Protein AF-K2RGQ0-F1 (afdb_monomer_lite)

pLDDT: mean 85.06, std 12.55, range [35.34, 96.69]

Foldseek 3Di:
DDALAPVVLVVVLVVDDDPDDDDSVRSSVVSSPPVVDHRDYLEAEAEDADAPVVCVVVVVPQWDWDDDPRHIYIYGYDHPPDDGDPVSVVVVVVVVVVNVVVVVVVVPD

Sequence (109 aa):
MPTYNLRAADAWASKIPITDNYSPADHWQWVATLWRGIVGPDITIYIKDVSHGELEMAGGKAVEVREDGQTKCLIVKRVRGKDIEESALRRLGFEVGELIRSVSVMKGK

Organism: Macrophomina phaseolina (strain MS6) (NCBI:txid1126212)

Structure (mmCIF, N/CA/C/O backbone):
data_AF-K2RGQ0-F1
#
_entry.id   AF-K2RGQ0-F1
#
loop_
_atom_site.group_PDB
_atom_site.id
_atom_site.type_symbol
_atom_site.label_atom_id
_atom_site.label_alt_id
_atom_site.label_comp_id
_atom_site.label_asym_id
_atom_site.label_entity_id
_atom_site.label_seq_id
_atom_site.pdbx_PDB_ins_code
_atom_site.Cartn_x
_atom_site.Cartn_y
_atom_site.Cartn_z
_atom_site.occupancy
_atom_site.B_iso_or_equiv
_atom_site.auth_seq_id
_atom_site.auth_comp_id
_atom_site.auth_asym_id
_atom_site.auth_atom_id
_atom_site.pdbx_PDB_model_num
ATOM 1 N N . MET A 1 1 ? 16.796 7.007 1.638 1.00 45.84 1 MET A N 1
ATOM 2 C CA . MET A 1 1 ? 17.109 5.632 1.192 1.00 45.84 1 MET A CA 1
ATOM 3 C C . MET A 1 1 ? 16.151 5.297 0.060 1.00 45.84 1 MET A C 1
ATOM 5 O O . MET A 1 1 ? 15.019 5.766 0.139 1.00 45.84 1 MET A O 1
ATOM 9 N N . PRO A 1 2 ? 16.560 4.599 -1.009 1.00 52.28 2 PRO A N 1
ATOM 10 C CA . PRO A 1 2 ? 15.610 4.231 -2.044 1.00 52.28 2 PRO A CA 1
ATOM 11 C C . PRO A 1 2 ? 14.553 3.286 -1.483 1.00 52.28 2 PRO A C 1
ATOM 13 O O . PRO A 1 2 ? 14.877 2.362 -0.740 1.00 52.28 2 PRO A O 1
ATOM 16 N N . THR A 1 3 ? 13.294 3.563 -1.787 1.00 60.44 3 THR A N 1
ATOM 17 C CA . THR A 1 3 ? 12.158 2.809 -1.267 1.00 60.44 3 THR A CA 1
ATOM 18 C C . THR A 1 3 ? 11.950 1.565 -2.117 1.00 60.44 3 THR A C 1
ATOM 20 O O . THR A 1 3 ? 11.749 1.672 -3.325 1.00 60.44 3 THR A O 1
ATOM 23 N N . TYR A 1 4 ? 11.991 0.391 -1.490 1.00 67.69 4 TYR A N 1
ATOM 24 C CA . TYR A 1 4 ? 11.698 -0.899 -2.115 1.00 67.69 4 TYR A CA 1
ATOM 25 C C . TYR A 1 4 ? 10.196 -1.040 -2.358 1.00 67.69 4 TYR A C 1
ATOM 27 O O . TYR A 1 4 ? 9.539 -1.810 -1.669 1.00 67.69 4 TYR A O 1
ATOM 35 N N . ASN A 1 5 ? 9.621 -0.259 -3.268 1.00 76.12 5 ASN A N 1
ATOM 36 C CA . ASN A 1 5 ? 8.200 -0.348 -3.593 1.00 76.12 5 ASN A CA 1
ATOM 37 C C . ASN A 1 5 ? 7.975 -0.790 -5.043 1.00 76.12 5 ASN A C 1
ATOM 39 O O . ASN A 1 5 ? 8.815 -0.574 -5.923 1.00 76.12 5 ASN A O 1
ATOM 43 N N . LEU A 1 6 ? 6.839 -1.450 -5.273 1.00 82.00 6 LEU A N 1
ATOM 44 C CA . LEU A 1 6 ? 6.447 -1.994 -6.575 1.00 82.00 6 LEU A CA 1
ATOM 45 C C . LEU A 1 6 ? 6.440 -0.911 -7.652 1.00 82.00 6 LEU A C 1
ATOM 47 O O . LEU A 1 6 ? 7.027 -1.083 -8.720 1.00 82.00 6 LEU A O 1
ATOM 51 N N . ARG A 1 7 ? 5.897 0.260 -7.326 1.00 81.19 7 ARG A N 1
ATOM 52 C CA . ARG A 1 7 ? 5.870 1.397 -8.242 1.00 81.19 7 ARG A CA 1
ATOM 53 C C . ARG A 1 7 ? 7.253 1.851 -8.714 1.00 81.19 7 ARG A C 1
ATOM 55 O O . ARG A 1 7 ? 7.386 2.236 -9.875 1.00 81.19 7 ARG A O 1
ATOM 62 N N . ALA A 1 8 ? 8.274 1.863 -7.854 1.00 80.44 8 ALA A N 1
ATOM 63 C CA . ALA A 1 8 ? 9.623 2.227 -8.286 1.00 80.44 8 ALA A CA 1
ATOM 64 C C . ALA A 1 8 ? 10.189 1.178 -9.248 1.00 80.44 8 ALA A C 1
ATOM 66 O O . ALA A 1 8 ? 10.760 1.563 -10.269 1.00 80.44 8 ALA A O 1
ATOM 67 N N . ALA A 1 9 ? 9.996 -0.114 -8.967 1.00 83.44 9 ALA A N 1
ATOM 68 C CA . ALA A 1 9 ? 10.411 -1.182 -9.877 1.00 83.44 9 ALA A CA 1
ATOM 69 C C . ALA A 1 9 ? 9.761 -1.013 -11.262 1.00 83.44 9 ALA A C 1
ATOM 71 O O . ALA A 1 9 ? 10.478 -0.955 -12.259 1.00 83.44 9 ALA A O 1
ATOM 72 N N . ASP A 1 10 ? 8.444 -0.797 -11.318 1.00 85.69 10 ASP A N 1
ATOM 73 C CA . ASP A 1 10 ? 7.705 -0.569 -12.569 1.00 85.69 10 ASP A CA 1
ATOM 74 C C . ASP A 1 10 ? 8.209 0.662 -13.333 1.00 85.69 10 ASP A C 1
ATOM 76 O O . ASP A 1 10 ? 8.449 0.615 -14.546 1.00 85.69 10 ASP A O 1
ATOM 80 N N . ALA A 1 11 ? 8.380 1.783 -12.626 1.00 85.12 11 ALA A N 1
ATOM 81 C CA . ALA A 1 11 ? 8.783 3.047 -13.227 1.00 85.12 11 ALA A CA 1
ATOM 82 C C . ALA A 1 11 ? 10.198 2.987 -13.814 1.00 85.12 11 ALA A C 1
ATOM 84 O O . ALA A 1 11 ? 10.443 3.580 -14.865 1.00 85.12 11 ALA A O 1
ATOM 85 N N . TRP A 1 12 ? 11.126 2.296 -13.148 1.00 83.69 12 TRP A N 1
ATOM 86 C CA . TRP A 1 12 ? 12.499 2.157 -13.628 1.00 83.69 12 TRP A CA 1
ATOM 87 C C . TRP A 1 12 ? 12.630 1.079 -14.702 1.00 83.69 12 TRP A C 1
ATOM 89 O O . TRP A 1 12 ? 13.291 1.338 -15.704 1.00 83.69 12 TRP A O 1
ATOM 99 N N . ALA A 1 13 ? 11.933 -0.054 -14.572 1.00 88.62 13 ALA A N 1
ATOM 100 C CA . ALA A 1 13 ? 11.901 -1.093 -15.603 1.00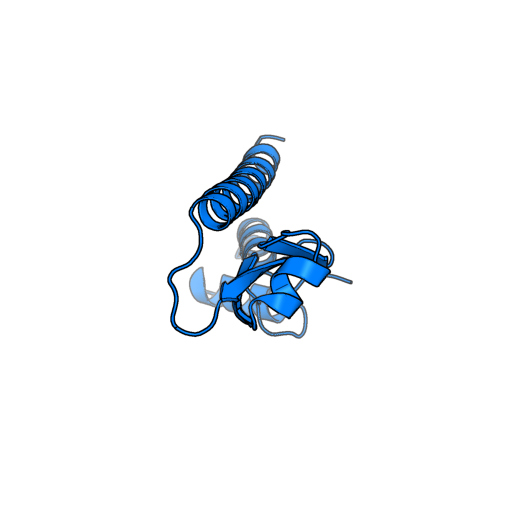 88.62 13 ALA A CA 1
ATOM 101 C C . ALA A 1 13 ? 11.342 -0.563 -16.929 1.00 88.62 13 ALA A C 1
ATOM 103 O O . ALA A 1 13 ? 11.829 -0.908 -17.995 1.00 88.62 13 ALA A O 1
ATOM 104 N N . SER A 1 14 ? 10.367 0.347 -16.875 1.00 87.50 14 SER A N 1
ATOM 105 C CA . SER A 1 14 ? 9.802 0.964 -18.084 1.00 87.50 14 SER A CA 1
ATOM 106 C C . SER A 1 14 ? 10.712 2.022 -18.726 1.00 87.50 14 SER A C 1
ATOM 108 O O . SER A 1 14 ? 10.501 2.392 -19.878 1.00 87.50 14 SER A O 1
ATOM 110 N N . LYS A 1 15 ? 11.680 2.570 -17.980 1.00 88.31 15 LYS A N 1
ATOM 111 C CA . LYS A 1 15 ? 12.577 3.642 -18.451 1.00 88.31 15 LYS A CA 1
ATOM 112 C C . LYS A 1 15 ? 13.907 3.124 -18.985 1.00 88.31 15 LYS A C 1
ATOM 114 O O . LYS A 1 15 ? 14.562 3.845 -19.733 1.00 88.31 15 LYS A O 1
ATOM 119 N N . ILE A 1 16 ? 14.323 1.929 -18.576 1.00 89.06 16 ILE A N 1
ATOM 120 C CA . ILE A 1 16 ? 15.573 1.314 -19.017 1.00 89.06 16 ILE A CA 1
ATOM 121 C C . ILE A 1 16 ? 15.278 0.519 -20.297 1.00 89.06 16 ILE A C 1
ATOM 123 O O . ILE A 1 16 ? 14.476 -0.410 -20.258 1.00 89.06 16 ILE A O 1
ATOM 127 N N . PRO A 1 17 ? 15.887 0.861 -21.447 1.00 90.25 17 PRO A N 1
ATOM 128 C CA . PRO A 1 17 ? 15.686 0.097 -22.670 1.00 90.25 17 PRO A CA 1
ATOM 129 C C . PRO A 1 17 ? 16.240 -1.323 -22.533 1.00 90.25 17 PRO A C 1
ATOM 131 O O . PRO A 1 17 ? 17.376 -1.517 -22.096 1.00 90.25 17 PRO A O 1
ATOM 134 N N . ILE A 1 18 ? 15.460 -2.306 -22.975 1.00 92.38 18 ILE A N 1
ATOM 135 C CA . ILE A 1 18 ? 15.917 -3.691 -23.095 1.00 92.38 18 ILE A CA 1
ATOM 136 C C . ILE A 1 18 ? 16.803 -3.771 -24.342 1.00 92.38 18 ILE A C 1
ATOM 138 O O . ILE A 1 18 ? 16.321 -3.627 -25.464 1.00 92.38 18 ILE A O 1
ATOM 142 N N . THR A 1 19 ? 18.109 -3.931 -24.138 1.00 93.25 19 THR A N 1
ATOM 143 C CA . THR A 1 19 ? 19.118 -4.013 -25.218 1.00 93.25 19 THR A CA 1
ATOM 144 C C . THR A 1 19 ? 19.824 -5.370 -25.264 1.00 93.25 19 THR A C 1
ATOM 146 O O . THR A 1 19 ? 20.753 -5.571 -26.042 1.00 93.25 19 THR A O 1
ATOM 149 N N . ASP A 1 20 ? 19.366 -6.304 -24.439 1.00 89.56 20 ASP A N 1
ATOM 150 C CA . ASP A 1 20 ? 19.886 -7.652 -24.262 1.00 89.56 20 ASP A CA 1
ATOM 151 C C . ASP A 1 20 ? 18.779 -8.700 -24.511 1.00 89.56 20 ASP A C 1
ATOM 153 O O . ASP A 1 20 ? 17.715 -8.391 -25.048 1.00 89.56 20 ASP A O 1
ATOM 157 N N . ASN A 1 21 ? 19.042 -9.960 -24.155 1.00 92.38 21 ASN A N 1
ATOM 158 C CA . ASN A 1 21 ? 18.113 -11.076 -24.361 1.00 92.38 21 ASN A CA 1
ATOM 159 C C . ASN A 1 21 ? 17.057 -11.229 -23.247 1.00 92.38 21 ASN A C 1
ATOM 161 O O . ASN A 1 21 ? 16.370 -12.254 -23.220 1.00 92.38 21 ASN A O 1
ATOM 165 N N . TYR A 1 22 ? 16.923 -10.282 -22.310 1.00 91.38 22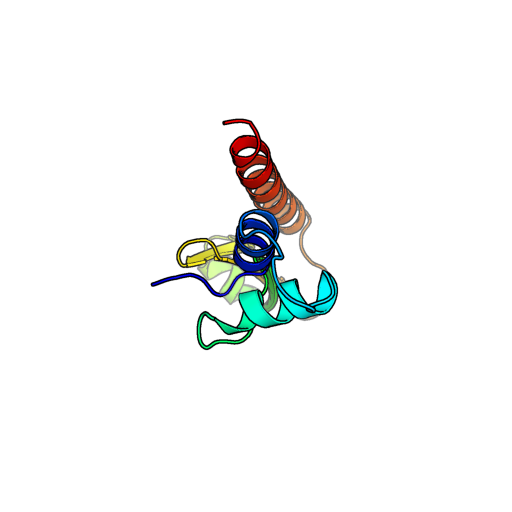 TYR A N 1
ATOM 166 C CA . TYR A 1 22 ? 15.898 -10.395 -21.271 1.00 91.38 22 TYR A CA 1
ATOM 167 C C . TYR A 1 22 ? 14.495 -10.241 -21.871 1.00 91.38 22 TYR A C 1
ATOM 169 O O . TYR A 1 22 ? 14.223 -9.328 -22.653 1.00 91.38 22 TYR A O 1
ATOM 177 N N . SER A 1 23 ? 13.562 -11.107 -21.464 1.00 94.44 23 SER A N 1
ATOM 178 C CA . SER A 1 23 ? 12.143 -10.843 -21.705 1.00 94.44 23 SER A CA 1
ATOM 179 C C . SER A 1 23 ? 11.687 -9.642 -20.859 1.00 94.44 23 SER A C 1
ATOM 181 O O . SER A 1 23 ? 12.312 -9.346 -19.839 1.00 94.44 23 SER A O 1
ATOM 183 N N . PRO A 1 24 ? 10.579 -8.955 -21.196 1.00 91.75 24 PRO A N 1
ATOM 184 C CA . PRO A 1 24 ? 10.068 -7.860 -20.367 1.00 91.75 24 PRO A CA 1
ATOM 185 C C . PRO A 1 24 ? 9.827 -8.249 -18.899 1.00 91.75 24 PRO A C 1
ATOM 187 O O . PRO A 1 24 ? 10.062 -7.443 -18.002 1.00 91.75 24 PRO A O 1
ATOM 190 N N . ALA A 1 25 ? 9.393 -9.489 -18.647 1.00 91.00 25 ALA A N 1
ATOM 191 C CA . ALA A 1 25 ? 9.181 -9.995 -17.294 1.00 91.00 25 ALA A CA 1
ATOM 192 C C . ALA A 1 25 ? 10.508 -10.191 -16.549 1.00 91.00 25 ALA A C 1
ATOM 194 O O . ALA A 1 25 ? 10.645 -9.742 -15.412 1.00 91.00 25 ALA A O 1
ATOM 195 N N . ASP A 1 26 ? 11.497 -10.801 -17.202 1.00 91.69 26 ASP A N 1
ATOM 196 C CA . ASP A 1 26 ? 12.808 -11.038 -16.596 1.00 91.69 26 ASP A CA 1
ATOM 197 C C . ASP A 1 26 ? 13.568 -9.714 -16.389 1.00 91.69 26 ASP A C 1
ATOM 199 O O . ASP A 1 26 ? 14.222 -9.525 -15.364 1.00 91.69 26 ASP A O 1
ATOM 203 N N . HIS A 1 27 ? 13.426 -8.759 -17.316 1.00 90.75 27 HIS A N 1
ATOM 204 C CA . HIS A 1 27 ? 13.958 -7.403 -17.179 1.00 90.75 27 HIS A CA 1
ATOM 205 C C . HIS A 1 27 ? 13.369 -6.704 -15.951 1.00 90.75 27 HIS A C 1
ATOM 207 O O . HIS A 1 27 ? 14.104 -6.155 -15.131 1.00 90.75 27 HIS A O 1
ATOM 213 N N . TRP A 1 28 ? 12.045 -6.763 -15.784 1.00 89.06 28 TRP A N 1
ATOM 214 C CA . TRP A 1 28 ? 11.384 -6.209 -14.607 1.00 89.06 28 TRP A CA 1
ATOM 215 C C . TRP A 1 28 ? 11.871 -6.870 -13.312 1.00 89.06 28 TRP A C 1
ATOM 217 O O . TRP A 1 28 ? 12.201 -6.167 -12.356 1.00 89.06 28 TRP A O 1
ATOM 227 N N . GLN A 1 29 ? 11.980 -8.204 -13.285 1.00 87.62 29 GLN A N 1
ATOM 228 C CA . GLN A 1 29 ? 12.493 -8.939 -12.123 1.00 87.62 29 GLN A CA 1
ATOM 229 C C . GLN A 1 29 ? 13.927 -8.521 -11.786 1.00 87.62 29 GLN A C 1
ATOM 231 O O . GLN A 1 29 ? 14.245 -8.281 -10.621 1.00 87.62 29 GLN A O 1
ATOM 236 N N . TRP A 1 30 ? 14.785 -8.369 -12.794 1.00 86.31 30 TRP A N 1
ATOM 237 C CA . TRP A 1 30 ? 16.140 -7.867 -12.605 1.00 86.31 30 TRP A CA 1
ATOM 238 C C . TRP A 1 30 ? 16.135 -6.458 -11.995 1.00 86.31 30 TRP A C 1
ATOM 240 O O . TRP A 1 30 ? 16.745 -6.252 -10.940 1.00 86.31 30 TRP A O 1
ATOM 250 N N . VAL A 1 31 ? 15.380 -5.513 -12.569 1.00 85.50 31 VAL A N 1
ATOM 251 C CA . VAL A 1 31 ? 15.277 -4.138 -12.043 1.00 85.50 31 VAL A CA 1
ATOM 252 C C . VAL A 1 31 ? 14.741 -4.115 -10.609 1.00 85.50 31 VAL A C 1
ATOM 254 O O . VAL A 1 31 ? 15.261 -3.376 -9.770 1.00 85.50 31 VAL A O 1
ATOM 257 N N . ALA A 1 32 ? 13.752 -4.952 -10.296 1.00 82.69 32 ALA A N 1
ATOM 258 C CA . ALA A 1 32 ? 13.202 -5.103 -8.952 1.00 82.69 32 ALA A CA 1
ATOM 259 C C . ALA A 1 32 ? 14.274 -5.505 -7.921 1.00 82.69 32 ALA A C 1
ATOM 261 O O . ALA A 1 32 ? 14.237 -5.043 -6.779 1.00 82.69 32 ALA A O 1
ATOM 262 N N . THR A 1 33 ? 15.267 -6.306 -8.320 1.00 78.06 33 THR A N 1
ATOM 263 C CA . THR A 1 33 ? 16.338 -6.782 -7.424 1.00 78.06 33 THR A CA 1
ATOM 264 C C . THR A 1 33 ? 17.530 -5.831 -7.275 1.00 78.06 33 THR A C 1
ATOM 266 O O . THR A 1 33 ? 18.272 -5.952 -6.294 1.00 78.06 33 THR A O 1
ATOM 269 N N . LEU A 1 34 ? 17.710 -4.846 -8.171 1.00 77.19 34 LEU A N 1
ATOM 270 C CA . LEU A 1 34 ? 18.851 -3.907 -8.146 1.00 77.19 34 LEU A CA 1
ATOM 271 C C . LEU A 1 34 ? 18.988 -3.142 -6.826 1.00 77.19 34 LEU A C 1
ATOM 273 O O . LEU A 1 34 ? 20.089 -2.760 -6.426 1.00 77.19 34 LEU A O 1
ATOM 277 N N . TRP A 1 35 ? 17.878 -2.944 -6.125 1.00 71.88 35 TRP A N 1
ATOM 278 C CA . TRP A 1 35 ? 17.852 -2.200 -4.876 1.00 71.88 35 TRP A CA 1
ATOM 279 C C . TRP A 1 35 ? 18.469 -2.977 -3.698 1.00 71.88 35 TRP A C 1
ATOM 281 O O . TRP A 1 35 ? 18.743 -2.362 -2.675 1.00 71.88 35 TRP A O 1
ATOM 291 N N . ARG A 1 36 ? 18.756 -4.286 -3.832 1.00 61.09 36 ARG A N 1
ATOM 292 C CA . ARG A 1 36 ? 19.184 -5.213 -2.752 1.00 61.09 36 ARG A CA 1
ATOM 293 C C . ARG A 1 36 ? 18.134 -5.472 -1.662 1.00 61.09 36 ARG A C 1
ATOM 295 O O . ARG A 1 36 ? 18.471 -5.683 -0.500 1.00 61.09 36 ARG A O 1
ATOM 302 N N . GLY A 1 37 ? 16.860 -5.502 -2.035 1.00 66.38 37 GLY A N 1
ATOM 303 C CA . GLY A 1 37 ? 15.758 -5.803 -1.125 1.00 66.38 37 GLY A CA 1
ATOM 304 C C . GLY A 1 37 ? 14.554 -6.349 -1.875 1.00 66.38 37 GLY A C 1
ATOM 305 O O . GLY A 1 37 ? 14.488 -6.276 -3.100 1.00 66.38 37 GLY A O 1
ATOM 306 N N . ILE A 1 38 ? 13.620 -6.933 -1.129 1.00 65.75 38 ILE A N 1
ATOM 307 C CA . ILE A 1 38 ? 12.370 -7.457 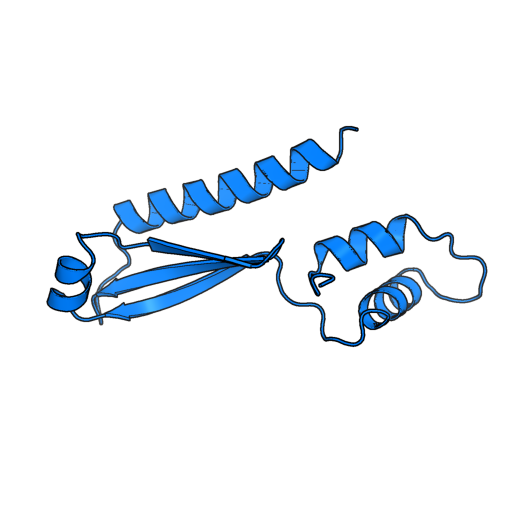-1.681 1.00 65.75 38 ILE A CA 1
ATOM 308 C C . ILE A 1 38 ? 11.450 -6.271 -1.956 1.00 65.75 38 ILE A C 1
ATOM 310 O O . ILE A 1 38 ? 11.253 -5.430 -1.078 1.00 65.75 38 ILE A O 1
ATOM 314 N N . VAL A 1 39 ? 10.882 -6.214 -3.160 1.00 75.00 39 VAL A N 1
ATOM 315 C CA . VAL A 1 39 ? 9.850 -5.235 -3.506 1.00 75.00 39 VAL A CA 1
ATOM 316 C C . VAL A 1 39 ? 8.683 -5.369 -2.527 1.00 75.00 39 VAL A C 1
ATOM 318 O O . VAL A 1 39 ? 8.017 -6.401 -2.462 1.00 75.00 39 VAL A O 1
ATOM 321 N N . GLY A 1 40 ? 8.463 -4.321 -1.745 1.00 79.31 40 GLY A N 1
ATOM 322 C CA . GLY A 1 40 ? 7.355 -4.178 -0.822 1.00 79.31 40 GLY A CA 1
ATOM 323 C C . GLY A 1 40 ? 6.143 -3.498 -1.466 1.00 79.31 40 GLY A C 1
ATOM 324 O O . GLY A 1 40 ? 6.241 -2.885 -2.534 1.00 79.31 40 GLY A O 1
ATOM 325 N N . PRO A 1 41 ? 4.976 -3.592 -0.817 1.00 84.94 41 PRO A N 1
ATOM 326 C CA . PRO A 1 41 ? 3.778 -2.904 -1.271 1.00 84.94 41 PRO A CA 1
ATOM 327 C C . PRO A 1 41 ? 3.920 -1.384 -1.108 1.00 84.94 41 PRO A C 1
ATOM 329 O O . PRO A 1 41 ? 4.472 -0.906 -0.118 1.00 84.94 41 PRO A O 1
ATOM 332 N N . ASP A 1 42 ? 3.355 -0.614 -2.040 1.00 85.31 42 ASP A N 1
ATOM 333 C CA . ASP A 1 42 ? 3.267 0.850 -1.922 1.00 85.31 42 ASP A CA 1
ATOM 334 C C . ASP A 1 42 ? 2.364 1.288 -0.755 1.00 85.31 42 ASP A C 1
ATOM 336 O O . ASP A 1 42 ? 2.599 2.316 -0.115 1.00 85.31 42 ASP A O 1
ATOM 340 N N . ILE A 1 43 ? 1.340 0.482 -0.452 1.00 90.06 43 ILE A N 1
ATOM 341 C CA . ILE A 1 43 ? 0.440 0.681 0.680 1.00 90.06 43 ILE A CA 1
ATOM 342 C C . ILE A 1 43 ? 0.199 -0.625 1.437 1.00 90.06 43 ILE A C 1
ATOM 344 O O . ILE A 1 43 ? -0.098 -1.658 0.844 1.00 90.06 43 ILE A O 1
ATOM 348 N N . THR A 1 44 ? 0.282 -0.575 2.763 1.00 93.56 44 THR A N 1
ATOM 349 C CA . THR A 1 44 ? -0.108 -1.672 3.657 1.00 93.56 44 THR A CA 1
ATOM 350 C C . THR A 1 44 ? -1.306 -1.242 4.490 1.00 93.56 44 THR A C 1
ATOM 352 O O . THR A 1 44 ? -1.265 -0.190 5.121 1.00 93.56 44 THR A O 1
ATOM 355 N N . ILE A 1 45 ? -2.366 -2.050 4.524 1.00 95.88 45 ILE A N 1
ATOM 356 C CA . ILE A 1 45 ? -3.511 -1.839 5.417 1.00 95.88 45 ILE A CA 1
ATOM 357 C C . ILE A 1 45 ? -3.474 -2.935 6.474 1.00 95.88 45 ILE A C 1
ATOM 359 O O . ILE A 1 45 ? -3.581 -4.117 6.155 1.00 95.88 45 ILE A O 1
ATOM 363 N N . TYR A 1 46 ? -3.311 -2.540 7.731 1.00 95.69 46 TYR A N 1
ATOM 364 C CA . TYR A 1 46 ? -3.233 -3.450 8.863 1.00 95.69 46 TYR A CA 1
ATOM 365 C C . TYR A 1 46 ? -4.416 -3.230 9.801 1.00 95.69 46 TYR A C 1
ATOM 367 O O . TYR A 1 46 ? -4.566 -2.155 10.378 1.00 95.69 46 TYR A O 1
ATOM 375 N N . ILE A 1 47 ? -5.254 -4.252 9.973 1.00 95.62 47 ILE A N 1
ATOM 376 C CA . ILE A 1 47 ? -6.354 -4.214 10.938 1.00 95.62 47 ILE A CA 1
ATOM 377 C C . ILE A 1 47 ? -5.805 -4.654 12.293 1.00 95.62 47 ILE A C 1
ATOM 379 O O . ILE A 1 47 ? -5.382 -5.797 12.461 1.00 95.62 47 ILE A O 1
ATOM 383 N N . LYS A 1 48 ? -5.817 -3.740 13.263 1.00 95.12 48 LYS A N 1
ATOM 384 C CA . LYS A 1 48 ? -5.387 -3.990 14.636 1.00 95.12 48 LYS A CA 1
ATOM 385 C C . LYS A 1 48 ? -6.607 -4.081 15.540 1.00 95.12 48 LYS A C 1
ATOM 387 O O . LYS A 1 48 ? -7.307 -3.088 15.736 1.00 95.12 48 LYS A O 1
ATOM 392 N N . ASP A 1 49 ? -6.813 -5.245 16.143 1.00 95.62 49 ASP A N 1
ATOM 393 C CA . ASP A 1 49 ? -7.794 -5.375 17.216 1.00 95.62 49 ASP A CA 1
ATOM 394 C C . ASP A 1 49 ? -7.334 -4.598 18.454 1.00 95.62 49 ASP A C 1
ATOM 396 O O . ASP A 1 49 ? -6.188 -4.714 18.894 1.00 95.62 49 ASP A O 1
ATOM 400 N N . VAL A 1 50 ? -8.240 -3.796 19.003 1.00 94.62 50 VAL A N 1
ATOM 401 C CA . VAL A 1 50 ? -8.045 -2.997 20.214 1.00 94.62 50 VAL A CA 1
ATOM 402 C C . VAL A 1 50 ? -9.229 -3.174 21.161 1.00 94.62 50 VAL A C 1
ATOM 404 O O . VAL A 1 50 ? -10.334 -3.557 20.763 1.00 94.62 50 VAL A O 1
ATOM 407 N N . SER A 1 51 ? -9.001 -2.902 22.438 1.00 93.81 51 SER A N 1
ATOM 408 C CA . SER A 1 51 ? -10.067 -2.717 23.420 1.00 93.81 51 SER A CA 1
ATOM 409 C C . SER A 1 51 ? -10.779 -1.373 23.214 1.00 93.81 51 SER A C 1
ATOM 411 O O . SER A 1 51 ? -10.265 -0.468 22.555 1.00 93.81 51 SER A O 1
ATOM 413 N N . HIS A 1 52 ? -11.971 -1.221 23.797 1.00 89.25 52 HIS A N 1
ATOM 414 C CA . HIS A 1 52 ? -12.721 0.032 23.688 1.00 89.25 52 HIS A CA 1
ATOM 415 C C . HIS A 1 52 ? -11.966 1.210 24.329 1.00 89.25 52 HIS A C 1
ATOM 417 O O . HIS A 1 52 ? -11.826 2.255 23.702 1.00 89.25 52 HIS A O 1
ATOM 423 N N . GLY A 1 53 ? -11.373 0.999 25.511 1.00 89.25 53 GLY A N 1
ATOM 424 C CA . GLY A 1 53 ? -10.586 2.023 26.202 1.00 89.25 53 GLY A CA 1
ATOM 425 C C . GLY A 1 53 ? -9.334 2.457 25.431 1.00 89.25 53 GLY A C 1
ATOM 426 O O . GLY A 1 53 ? -8.999 3.636 25.416 1.00 89.25 53 GLY A O 1
ATOM 427 N N . GLU A 1 54 ? -8.659 1.548 24.718 1.00 88.06 54 GLU A N 1
ATOM 428 C CA . GLU A 1 54 ? -7.523 1.913 23.853 1.00 88.06 54 GLU A CA 1
ATOM 429 C C . GLU A 1 54 ? -7.930 2.804 22.673 1.00 88.06 54 GLU A C 1
ATOM 431 O O . GLU A 1 54 ? -7.160 3.677 22.262 1.00 88.06 54 GLU A O 1
ATOM 436 N N . LEU A 1 55 ? -9.129 2.599 22.119 1.00 87.69 55 LEU A N 1
ATOM 437 C CA . LEU A 1 55 ? -9.657 3.439 21.045 1.00 87.69 55 LEU A CA 1
ATOM 438 C C . LEU A 1 55 ? -10.035 4.836 21.562 1.00 87.69 55 LEU A C 1
ATOM 440 O O . LEU A 1 55 ? -9.733 5.836 20.906 1.00 87.69 55 LEU A O 1
ATOM 444 N N . GLU A 1 56 ? -10.627 4.911 22.754 1.00 87.88 56 GLU A N 1
ATOM 445 C CA . GLU A 1 56 ? -10.945 6.177 23.425 1.00 87.88 56 GLU A CA 1
ATOM 446 C C . GLU A 1 56 ? -9.682 6.967 23.786 1.00 87.88 56 GLU A C 1
ATOM 448 O O . GLU A 1 56 ? -9.596 8.156 23.480 1.00 87.88 56 GLU A O 1
ATOM 453 N N . MET A 1 57 ? -8.651 6.307 24.330 1.00 86.75 57 MET A N 1
ATOM 454 C CA . MET A 1 57 ? -7.350 6.933 24.615 1.00 86.75 57 MET A CA 1
ATOM 455 C C . MET A 1 57 ? -6.663 7.478 23.356 1.00 86.75 57 MET A C 1
ATOM 457 O O . MET A 1 57 ? -5.913 8.449 23.426 1.00 86.75 57 MET A O 1
ATOM 461 N N . ALA A 1 58 ? -6.935 6.893 22.187 1.00 82.50 58 ALA A N 1
ATOM 462 C CA . ALA A 1 58 ? -6.469 7.412 20.902 1.00 82.50 58 ALA A CA 1
ATOM 463 C C . ALA A 1 58 ? -7.293 8.616 20.390 1.00 82.50 58 ALA A C 1
ATOM 465 O O . ALA A 1 58 ? -7.133 9.019 19.234 1.00 82.50 58 ALA A O 1
ATOM 466 N N . GLY A 1 59 ? -8.189 9.175 21.211 1.00 81.94 59 GLY A N 1
ATOM 467 C CA . GLY A 1 59 ? -9.068 10.289 20.857 1.00 81.94 59 GLY A CA 1
ATOM 468 C C . GLY A 1 59 ? -10.096 9.918 19.791 1.00 81.94 59 GLY A C 1
ATOM 469 O O . GLY A 1 59 ? -10.423 10.750 18.948 1.00 81.94 59 GLY A O 1
ATOM 470 N N . GLY A 1 60 ? -10.521 8.650 19.743 1.00 77.62 60 GLY A N 1
ATOM 471 C CA . GLY A 1 60 ? -11.435 8.145 18.714 1.00 77.62 60 GLY A CA 1
ATOM 472 C C . GLY A 1 60 ? -10.813 8.037 17.315 1.00 77.62 60 GLY A C 1
ATOM 473 O O . GLY A 1 60 ? -11.518 7.778 16.340 1.00 77.62 60 GLY A O 1
ATOM 474 N N . LYS A 1 61 ? -9.490 8.217 17.173 1.00 85.31 61 LYS A N 1
ATOM 475 C CA . LYS A 1 61 ? -8.796 8.040 15.889 1.00 85.31 61 LYS A CA 1
ATOM 476 C C . LYS A 1 61 ? -8.668 6.555 15.557 1.00 85.31 61 LYS A C 1
ATOM 478 O O . LYS A 1 61 ? -7.692 5.897 15.928 1.00 85.31 61 LYS A O 1
ATOM 483 N N . ALA A 1 62 ? -9.653 6.054 14.820 1.00 91.19 62 ALA A N 1
ATOM 484 C CA . ALA A 1 62 ? -9.715 4.667 14.376 1.00 91.19 62 ALA A CA 1
ATOM 485 C C . ALA A 1 62 ? -8.721 4.324 13.252 1.00 91.19 62 ALA A C 1
ATOM 487 O O . ALA A 1 62 ? -8.434 3.153 13.040 1.00 91.19 62 ALA A O 1
ATOM 488 N N . VAL A 1 63 ? -8.158 5.314 12.550 1.00 95.69 63 VAL A N 1
ATOM 489 C CA . VAL A 1 63 ? -7.134 5.092 11.515 1.00 95.69 63 VAL A CA 1
ATOM 490 C C . VAL A 1 63 ? -5.877 5.880 11.859 1.00 95.69 63 VAL A C 1
ATOM 492 O O . VAL A 1 63 ? -5.912 7.105 11.977 1.00 95.69 63 VAL A O 1
ATOM 495 N N . GLU A 1 64 ? -4.765 5.173 12.013 1.00 94.31 64 GLU A N 1
ATOM 496 C CA . GLU A 1 64 ? -3.430 5.744 12.170 1.00 94.31 64 GLU A CA 1
ATOM 497 C C . GLU A 1 64 ? -2.680 5.624 10.842 1.00 94.31 64 GLU A C 1
ATOM 499 O O . GLU A 1 64 ? -2.635 4.556 10.231 1.00 94.31 64 GLU A O 1
ATOM 504 N N . VAL A 1 65 ? -2.100 6.735 10.397 1.00 93.62 65 VAL A N 1
ATOM 505 C CA . VAL A 1 65 ? -1.355 6.823 9.141 1.00 93.62 65 VAL A CA 1
ATOM 506 C C . VAL A 1 65 ? 0.128 6.892 9.470 1.00 93.62 65 VAL A C 1
ATOM 508 O O . VAL A 1 65 ? 0.556 7.782 10.203 1.00 93.62 65 VAL A O 1
ATOM 511 N N . ARG A 1 66 ? 0.909 5.958 8.930 1.00 91.56 66 ARG A N 1
ATOM 512 C CA . ARG A 1 66 ? 2.372 5.969 8.987 1.00 91.56 66 ARG A CA 1
ATOM 513 C C . ARG A 1 66 ? 2.916 6.083 7.576 1.00 91.56 66 ARG A C 1
ATOM 515 O O . ARG A 1 66 ? 2.548 5.294 6.710 1.00 91.56 66 ARG A O 1
ATOM 522 N N . GLU A 1 67 ? 3.792 7.045 7.357 1.00 87.69 67 GLU A N 1
ATOM 523 C CA . GLU A 1 67 ? 4.444 7.264 6.070 1.00 87.69 67 GLU A CA 1
ATOM 524 C C . GLU A 1 67 ? 5.951 7.113 6.267 1.00 87.69 67 GLU A C 1
ATOM 526 O O . GLU A 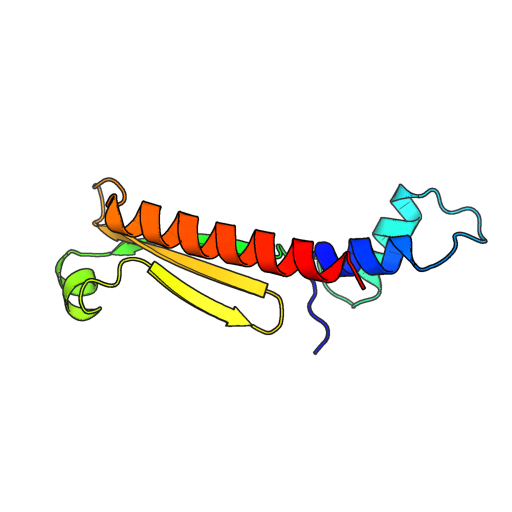1 67 ? 6.516 7.676 7.204 1.00 87.69 67 GLU A O 1
ATOM 531 N N . ASP A 1 68 ? 6.582 6.321 5.405 1.00 77.56 68 ASP A N 1
ATOM 532 C CA . ASP A 1 68 ? 8.034 6.170 5.341 1.00 77.56 68 ASP A CA 1
ATOM 533 C C . ASP A 1 68 ? 8.479 6.339 3.886 1.00 77.56 68 ASP A C 1
ATOM 535 O O . ASP A 1 68 ? 8.312 5.458 3.035 1.00 77.56 68 ASP A O 1
ATOM 539 N N . GLY A 1 69 ? 8.968 7.539 3.570 1.00 76.62 69 GLY A N 1
ATOM 540 C CA . GLY A 1 69 ? 9.290 7.937 2.206 1.00 76.62 69 GLY A CA 1
ATOM 541 C C . GLY A 1 69 ? 8.069 7.871 1.285 1.00 76.62 69 GLY A C 1
ATOM 542 O O . GLY A 1 69 ? 7.178 8.709 1.358 1.00 76.62 69 GLY A O 1
ATOM 543 N N . GLN A 1 70 ? 8.060 6.893 0.379 1.00 73.94 70 GLN A N 1
ATOM 544 C CA . GLN A 1 70 ? 6.992 6.671 -0.604 1.00 73.94 70 GLN A CA 1
ATOM 545 C C . GLN A 1 70 ? 6.071 5.499 -0.242 1.00 73.94 70 GLN A C 1
ATOM 547 O O . GLN A 1 70 ? 5.171 5.181 -1.018 1.00 73.94 70 GLN A O 1
ATOM 552 N N . THR A 1 71 ? 6.302 4.848 0.898 1.00 80.38 71 THR A N 1
ATOM 553 C CA . THR A 1 71 ? 5.486 3.735 1.381 1.00 80.38 71 THR A CA 1
ATOM 554 C C . THR A 1 71 ? 4.528 4.232 2.454 1.00 80.38 71 THR A C 1
ATOM 556 O O . THR A 1 71 ? 4.911 4.994 3.347 1.00 80.38 71 THR A O 1
ATOM 559 N N . LYS A 1 72 ? 3.274 3.780 2.391 1.00 88.75 72 LYS A N 1
ATOM 560 C CA . LYS A 1 72 ? 2.220 4.167 3.334 1.00 88.75 72 LYS A CA 1
ATOM 561 C C . LYS A 1 72 ? 1.686 2.956 4.090 1.00 88.75 72 LYS A C 1
ATOM 563 O O . LYS A 1 72 ? 1.344 1.942 3.494 1.00 88.75 72 LYS A O 1
ATOM 568 N N . CYS A 1 73 ? 1.576 3.047 5.407 1.00 92.62 73 CYS A N 1
ATOM 569 C CA . CYS A 1 73 ? 0.955 2.029 6.246 1.00 92.62 73 CYS A CA 1
ATOM 570 C C . CYS A 1 73 ? -0.240 2.632 6.990 1.00 92.62 73 CYS A C 1
ATOM 572 O O . CYS A 1 73 ? -0.107 3.612 7.722 1.00 92.62 73 CYS A O 1
ATOM 574 N N . LEU A 1 74 ? -1.418 2.051 6.779 1.00 95.62 74 LEU A N 1
ATOM 575 C CA . LEU A 1 74 ? -2.672 2.439 7.410 1.00 95.62 74 LEU A CA 1
ATOM 576 C C . LEU A 1 74 ? -3.035 1.397 8.461 1.00 95.62 74 LEU A C 1
ATOM 578 O O . LEU A 1 74 ? -3.372 0.262 8.130 1.00 95.62 74 LEU A O 1
ATOM 582 N N . ILE A 1 75 ? -2.977 1.787 9.729 1.00 95.94 75 ILE A N 1
ATOM 583 C CA . ILE A 1 75 ? -3.380 0.934 10.844 1.00 95.94 75 ILE A CA 1
ATOM 584 C C . ILE A 1 75 ? -4.829 1.266 11.188 1.00 95.94 75 ILE A C 1
ATOM 586 O O . ILE A 1 75 ? -5.123 2.343 11.708 1.00 95.94 75 ILE A O 1
ATOM 590 N N . VAL A 1 76 ? -5.731 0.334 10.906 1.00 96.69 76 VAL A N 1
ATOM 591 C CA . VAL A 1 76 ? -7.162 0.445 11.192 1.00 96.69 76 VAL A CA 1
ATOM 592 C C . VAL A 1 76 ? -7.445 -0.253 12.513 1.00 96.69 76 VAL A C 1
ATOM 594 O O . VAL A 1 76 ? -7.351 -1.474 12.622 1.00 96.69 76 VAL A O 1
ATOM 597 N N . LYS A 1 77 ? -7.772 0.525 13.537 1.00 95.06 77 LYS A N 1
ATOM 598 C CA . LYS A 1 77 ? -8.140 0.033 14.860 1.00 95.06 77 LYS A CA 1
ATOM 599 C C . LYS A 1 77 ? -9.589 -0.436 14.831 1.00 95.06 77 LYS A C 1
ATOM 601 O O . LYS A 1 77 ? -10.490 0.335 14.508 1.00 95.06 77 LYS A O 1
ATOM 606 N N . ARG A 1 78 ? -9.802 -1.697 15.187 1.00 94.69 78 ARG A N 1
ATOM 607 C CA . ARG A 1 78 ? -11.116 -2.335 15.277 1.00 94.69 78 ARG A CA 1
ATOM 608 C C . ARG A 1 78 ? -11.340 -2.787 16.709 1.00 94.69 78 ARG A C 1
ATOM 610 O O . ARG A 1 78 ? -10.451 -3.390 17.302 1.00 94.69 78 ARG A O 1
ATOM 617 N N . VAL A 1 79 ? -12.514 -2.527 17.275 1.00 94.00 79 VAL A N 1
ATOM 618 C CA . VAL A 1 79 ? -12.843 -3.103 18.584 1.00 94.00 79 VAL A CA 1
ATOM 619 C C . VAL A 1 79 ? -12.949 -4.618 18.428 1.00 94.00 79 VAL A C 1
ATOM 621 O O . VAL A 1 79 ? -13.669 -5.100 17.554 1.00 94.00 79 VAL A O 1
ATOM 624 N N . ARG A 1 80 ? -12.223 -5.376 19.255 1.00 93.50 80 ARG A N 1
ATOM 625 C CA . ARG A 1 80 ? -12.158 -6.840 19.134 1.00 93.50 80 ARG A CA 1
ATOM 626 C C . ARG A 1 80 ? -13.561 -7.461 19.093 1.00 93.50 80 ARG A C 1
ATOM 628 O O . ARG A 1 80 ? -14.377 -7.219 19.978 1.00 93.50 80 ARG A O 1
ATOM 635 N N . GLY A 1 81 ? -13.815 -8.282 18.074 1.00 91.12 81 GLY A N 1
ATOM 636 C CA . GLY A 1 81 ? -15.100 -8.966 17.885 1.00 91.12 81 GLY A CA 1
ATOM 637 C C . GLY A 1 81 ? -16.230 -8.088 17.333 1.00 91.12 81 GLY A C 1
ATOM 638 O O . GLY A 1 81 ? -17.349 -8.577 17.212 1.00 91.12 81 GLY A O 1
ATOM 639 N N . LYS A 1 82 ? -15.957 -6.824 16.992 1.00 93.12 82 LYS A N 1
ATOM 640 C CA . LYS A 1 82 ? -16.881 -5.941 16.270 1.00 93.12 82 LYS A CA 1
ATOM 641 C C . LYS A 1 82 ? -16.405 -5.715 14.839 1.00 93.12 82 LYS A C 1
ATOM 643 O O . LYS A 1 82 ? -15.240 -5.950 14.521 1.00 93.12 82 LYS A O 1
ATOM 648 N N . ASP A 1 83 ? -17.305 -5.221 13.999 1.00 94.75 83 ASP A N 1
ATOM 649 C CA . ASP A 1 83 ? -16.955 -4.726 12.671 1.00 94.75 83 ASP A CA 1
ATOM 650 C C . ASP A 1 83 ? -16.173 -3.409 12.743 1.00 94.75 83 ASP A C 1
ATOM 652 O O . ASP A 1 83 ? -16.130 -2.723 13.768 1.00 94.75 83 ASP A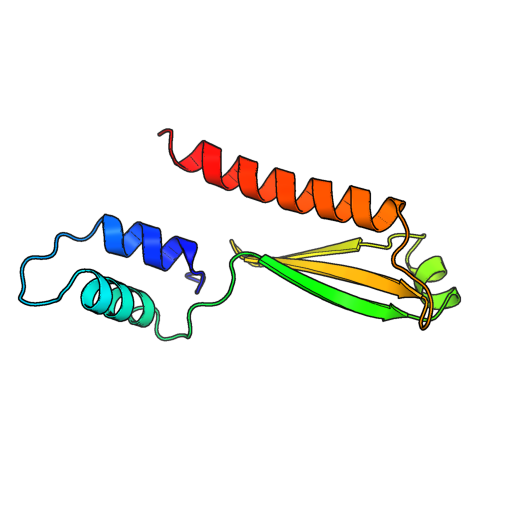 O 1
ATOM 656 N N . ILE A 1 84 ? -15.518 -3.071 11.633 1.00 94.38 84 ILE A N 1
ATOM 657 C CA . ILE A 1 84 ? -14.838 -1.785 11.476 1.00 94.38 84 ILE A CA 1
ATOM 658 C C . ILE A 1 84 ? -15.901 -0.690 11.388 1.00 94.38 84 ILE A C 1
ATOM 660 O O . ILE A 1 84 ? -16.844 -0.790 10.605 1.00 94.38 84 ILE A O 1
ATOM 664 N N . GLU A 1 85 ? -15.727 0.374 12.167 1.00 92.12 85 GLU A N 1
ATOM 665 C CA . GLU A 1 85 ? -16.650 1.504 12.159 1.00 92.12 85 GLU A CA 1
ATOM 666 C C . GLU A 1 85 ? -16.677 2.208 10.796 1.00 92.12 85 GLU A C 1
ATOM 668 O O . GLU A 1 85 ? -15.652 2.379 10.130 1.00 92.12 85 GLU A O 1
ATOM 673 N N . GLU A 1 86 ? -17.854 2.683 10.390 1.00 94.31 86 GLU A N 1
ATOM 674 C CA . GLU A 1 86 ? -18.037 3.364 9.106 1.00 94.31 86 GLU A CA 1
ATOM 675 C C . GLU A 1 86 ? -17.152 4.617 8.980 1.00 94.31 86 GLU A C 1
ATOM 677 O O . GLU A 1 86 ? -16.613 4.911 7.912 1.00 94.31 86 GLU A O 1
ATOM 682 N N . SER A 1 87 ? -16.941 5.331 10.087 1.00 92.50 87 SER A N 1
ATOM 683 C CA . SER A 1 87 ? -16.019 6.468 10.183 1.00 92.50 87 SER A CA 1
ATOM 684 C C . SER A 1 87 ? -14.586 6.074 9.795 1.00 92.50 87 SER A C 1
ATOM 686 O O . SER A 1 87 ? -13.924 6.784 9.031 1.00 92.50 87 SER A O 1
ATOM 688 N N . ALA A 1 88 ? -14.125 4.910 10.258 1.00 94.19 88 ALA A N 1
ATOM 689 C CA . ALA A 1 88 ? -12.817 4.359 9.941 1.00 94.19 88 ALA A CA 1
ATOM 690 C C . ALA A 1 88 ? -12.732 3.933 8.470 1.00 94.19 88 ALA A C 1
ATOM 692 O O . ALA A 1 88 ? -11.740 4.241 7.811 1.00 94.19 88 ALA A O 1
ATOM 693 N N . LEU A 1 89 ? -13.782 3.307 7.923 1.00 96.12 89 LEU A N 1
ATOM 694 C CA . LEU A 1 89 ? -13.860 2.948 6.500 1.00 96.12 89 LEU A CA 1
ATOM 695 C C . LEU A 1 89 ? -13.831 4.183 5.591 1.00 96.12 89 LEU A C 1
ATOM 697 O O . LEU A 1 89 ? -13.096 4.204 4.604 1.00 96.12 89 LEU A O 1
ATOM 701 N N . ARG A 1 90 ? -14.568 5.243 5.943 1.00 96.25 90 ARG A N 1
ATOM 702 C CA . ARG A 1 90 ? -14.547 6.522 5.214 1.00 96.25 90 ARG A CA 1
ATOM 703 C C . ARG A 1 90 ? -13.158 7.153 5.242 1.00 96.25 90 ARG A C 1
ATOM 705 O O . ARG A 1 90 ? -12.675 7.612 4.207 1.00 96.25 90 ARG A O 1
ATOM 712 N N . ARG A 1 91 ? -12.486 7.140 6.400 1.00 95.62 91 ARG A N 1
ATOM 713 C CA . ARG A 1 91 ? -11.113 7.652 6.517 1.00 95.62 91 ARG A CA 1
ATOM 714 C C . ARG A 1 91 ? -10.117 6.810 5.720 1.00 95.62 91 ARG A C 1
ATOM 716 O O . ARG A 1 91 ? -9.283 7.379 5.024 1.00 95.62 91 ARG A O 1
ATOM 723 N N . LEU A 1 92 ? -10.228 5.486 5.780 1.00 96.25 92 LEU A N 1
ATOM 724 C CA . LEU A 1 92 ? -9.418 4.560 4.989 1.00 96.25 92 LEU A CA 1
ATOM 725 C C . LEU A 1 92 ? -9.583 4.828 3.487 1.00 96.25 92 LEU A C 1
ATOM 727 O O . LEU A 1 92 ? -8.591 4.994 2.781 1.00 96.25 92 LEU A O 1
ATOM 731 N N . GLY A 1 93 ? -10.827 4.940 3.012 1.00 96.56 93 GLY A N 1
ATOM 732 C CA . GLY A 1 93 ? -11.133 5.247 1.615 1.00 96.56 93 GLY A CA 1
ATOM 733 C C . GLY A 1 93 ? -10.569 6.596 1.166 1.00 96.56 93 GLY A C 1
ATOM 734 O O . GLY A 1 93 ? -10.011 6.692 0.074 1.00 96.56 93 GLY A O 1
ATOM 735 N N . PHE A 1 94 ? -10.639 7.618 2.024 1.00 95.69 94 PHE A N 1
ATOM 736 C CA . PHE A 1 94 ? -10.004 8.911 1.764 1.00 95.69 94 PHE A CA 1
ATOM 737 C C . PHE A 1 94 ? -8.486 8.775 1.564 1.00 95.69 94 PHE A C 1
ATOM 739 O O . PHE A 1 94 ? -7.967 9.252 0.559 1.00 95.69 94 PHE A O 1
ATOM 746 N N . GLU A 1 95 ? -7.781 8.094 2.473 1.00 94.69 95 GLU A N 1
ATOM 747 C CA . GLU A 1 95 ? -6.320 7.928 2.401 1.00 94.69 95 GLU A CA 1
ATOM 748 C C . GLU A 1 95 ? -5.871 7.156 1.157 1.00 94.69 95 GLU A C 1
ATOM 750 O O . GLU A 1 95 ? -4.907 7.541 0.492 1.00 94.69 95 GLU A O 1
ATOM 755 N N . VAL A 1 96 ? -6.591 6.085 0.816 1.00 94.06 96 VAL A N 1
ATOM 756 C CA . VAL A 1 96 ? -6.344 5.315 -0.410 1.00 94.06 96 VAL A CA 1
ATOM 757 C C . VAL A 1 96 ? -6.608 6.181 -1.646 1.00 94.06 96 VAL A C 1
ATOM 759 O O . VAL A 1 96 ? -5.815 6.178 -2.587 1.00 94.06 96 VAL A O 1
ATOM 762 N N . GLY A 1 97 ? -7.685 6.969 -1.644 1.00 94.12 97 GLY A N 1
ATOM 763 C CA . GLY A 1 97 ? -8.020 7.872 -2.744 1.00 94.12 97 GLY A CA 1
ATOM 764 C C . GLY A 1 97 ? -7.007 9.005 -2.939 1.00 94.12 97 GLY A C 1
ATOM 765 O O . GLY A 1 97 ? -6.714 9.374 -4.077 1.00 94.12 97 GLY A O 1
ATOM 766 N N . GLU A 1 98 ? -6.460 9.560 -1.856 1.00 91.25 98 GLU A N 1
ATOM 767 C CA . GLU A 1 98 ? -5.355 10.531 -1.903 1.00 91.25 98 GLU A CA 1
ATOM 768 C C . GLU A 1 98 ? -4.083 9.893 -2.473 1.00 91.25 98 GLU A C 1
ATOM 770 O O . GLU A 1 98 ? -3.453 10.474 -3.358 1.00 91.25 98 GLU A O 1
ATOM 775 N N . LEU A 1 99 ? -3.749 8.664 -2.059 1.00 87.69 99 LEU A N 1
ATOM 776 C CA . LEU A 1 99 ? -2.611 7.937 -2.621 1.00 87.69 99 LEU A CA 1
ATOM 777 C C . LEU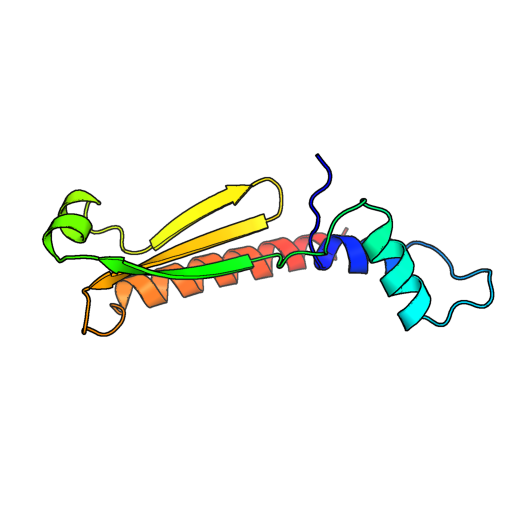 A 1 99 ? -2.767 7.755 -4.137 1.00 87.69 99 LEU A C 1
ATOM 779 O O . LEU A 1 99 ? -1.877 8.146 -4.891 1.00 87.69 99 LEU A O 1
ATOM 783 N N . ILE A 1 100 ? -3.906 7.237 -4.603 1.00 88.38 100 ILE A N 1
ATOM 784 C CA . ILE A 1 100 ? -4.163 7.018 -6.038 1.00 88.38 100 ILE A CA 1
ATOM 785 C C . ILE A 1 100 ? -4.062 8.331 -6.829 1.00 88.38 100 ILE A C 1
ATOM 787 O O . ILE A 1 100 ? -3.460 8.366 -7.910 1.00 88.38 100 ILE A O 1
ATOM 791 N N . ARG A 1 101 ? -4.606 9.431 -6.291 1.00 87.31 101 ARG A N 1
ATOM 792 C CA . ARG A 1 101 ? -4.495 10.757 -6.917 1.00 87.31 101 ARG A CA 1
ATOM 793 C C . ARG A 1 101 ? -3.046 11.230 -6.985 1.00 87.31 101 ARG A C 1
ATOM 795 O O . ARG A 1 101 ? -2.619 11.675 -8.048 1.00 87.31 101 ARG A O 1
ATOM 802 N N . SER A 1 102 ? -2.276 11.067 -5.910 1.00 82.75 102 SER A N 1
ATOM 803 C CA . SER A 1 102 ? -0.854 11.431 -5.889 1.00 82.75 102 SER A CA 1
ATOM 804 C C . SER A 1 102 ? -0.047 10.669 -6.949 1.00 82.75 102 SER A C 1
ATOM 806 O O . SER A 1 102 ? 0.785 11.262 -7.639 1.00 82.75 102 SER A O 1
ATOM 808 N N . VAL A 1 103 ? -0.350 9.381 -7.160 1.00 76.25 103 VAL A N 1
ATOM 809 C CA . VAL A 1 103 ? 0.293 8.563 -8.198 1.00 76.25 103 VAL A CA 1
ATOM 810 C C . VAL A 1 103 ? -0.106 9.025 -9.600 1.00 76.25 103 VAL A C 1
ATOM 812 O O . VAL A 1 103 ? 0.746 9.108 -10.484 1.00 76.25 103 VAL A O 1
ATOM 815 N N . SER A 1 104 ? -1.377 9.370 -9.804 1.00 70.62 104 SER A N 1
ATOM 816 C CA . SER A 1 104 ? -1.902 9.777 -11.115 1.00 70.62 104 SER A CA 1
ATOM 817 C C . SER A 1 104 ? -1.319 11.111 -11.595 1.00 70.62 104 SER A C 1
ATOM 819 O O . SER A 1 104 ? -0.993 11.254 -12.772 1.00 70.62 104 SER A O 1
ATOM 821 N N . VAL A 1 105 ? -1.120 12.072 -10.687 1.00 60.09 105 VAL A N 1
ATOM 822 C CA . VAL A 1 105 ? -0.551 13.394 -11.012 1.00 60.09 105 VAL A CA 1
ATOM 823 C C . VAL A 1 105 ? 0.917 13.303 -11.451 1.00 60.09 105 VAL A C 1
ATOM 825 O O . VAL A 1 105 ? 1.349 14.080 -12.300 1.00 60.09 105 VAL A O 1
ATOM 828 N N . MET A 1 106 ? 1.685 12.324 -10.959 1.00 53.25 106 MET A N 1
ATOM 829 C CA . MET A 1 106 ? 3.076 12.112 -11.390 1.00 53.25 106 MET A CA 1
ATOM 830 C C . MET A 1 106 ? 3.217 11.632 -12.842 1.00 53.25 106 MET A C 1
ATOM 832 O O . MET A 1 106 ? 4.312 11.718 -13.386 1.00 53.25 106 MET A O 1
ATOM 836 N N . LYS A 1 107 ? 2.150 11.134 -13.482 1.00 50.09 107 LYS A N 1
ATOM 837 C CA . LYS A 1 107 ? 2.199 10.616 -14.862 1.00 50.09 107 LYS A CA 1
ATOM 838 C C . LYS A 1 107 ? 2.014 11.705 -15.935 1.00 50.09 107 LYS A C 1
ATOM 840 O O . LYS A 1 107 ? 2.114 11.402 -17.118 1.00 50.09 107 LYS A O 1
ATOM 845 N N . GLY A 1 108 ? 1.718 12.945 -15.530 1.00 44.56 108 GLY A N 1
ATOM 846 C CA . GLY A 1 108 ? 1.399 14.072 -16.418 1.00 44.56 108 GLY A CA 1
ATOM 847 C C . GLY A 1 108 ? 2.496 15.133 -16.579 1.00 44.56 108 GLY A C 1
ATOM 848 O O . GLY A 1 108 ? 2.189 16.224 -17.055 1.00 44.56 108 GLY A O 1
ATOM 849 N N . LYS A 1 109 ? 3.737 14.859 -16.161 1.00 35.34 109 LYS A N 1
ATOM 850 C CA . LYS A 1 109 ? 4.902 15.735 -16.363 1.00 35.34 109 LYS A CA 1
ATOM 851 C C . LYS A 1 109 ? 6.068 14.965 -16.956 1.00 35.34 109 LYS A C 1
ATOM 853 O O . LYS A 1 109 ? 6.276 13.813 -16.516 1.00 35.34 109 LYS A O 1
#

Secondary structure (DSSP, 8-state):
----BHHHHHHHHTTS---SS--HHHHHHHHHHTTSS--B-SEEEEEEEE-HHHHHHTTT--EEEEEETTEEEEEEEEETTSPPPHHHHHHHHHHHHHHHHHHHHGGG-

Radius of gyration: 18.34 Å; chains: 1; bounding box: 38×27×51 Å